Protein AF-A0A958A9H1-F1 (afdb_monomer_lite)

Secondary structure (DSSP, 8-state):
-HHHHHHTTT-EEEEEEEESSSS--HHHHHHHHHHHHHHT-EEEEEEEEES-SSS---HHHHHHHHHHHHHHHS-----

Radius of gyration: 15.38 Å; chains: 1; bounding box: 41×29×39 Å

Sequence (79 aa):
EKDLGRTLRGKSGLVISTGGGVRPERSFAECFMHSFQFMGMSYDGMLYCPTDSGRSLDLSEHEATIAAFSQKIYPISPS

Foldseek 3Di:
DLVVLQVCAPAEDEEEEEEQEPDDDPVVQVVVVVVCVSSNYHYPYYDYDYCHHVDHGDVVVVVVSVVVVVCVVVVPDDD

Structure (mmCIF, N/CA/C/O backbone):
data_AF-A0A958A9H1-F1
#
_entry.id   AF-A0A958A9H1-F1
#
loop_
_atom_site.group_PDB
_atom_site.id
_atom_site.type_symbol
_atom_site.label_atom_id
_atom_site.label_alt_id
_atom_site.label_comp_id
_atom_site.label_asym_id
_atom_site.label_entity_id
_atom_site.label_seq_id
_atom_site.pdbx_PDB_ins_code
_atom_site.Cartn_x
_atom_site.Cartn_y
_atom_site.Cartn_z
_atom_site.occupancy
_atom_site.B_iso_or_equiv
_atom_site.auth_seq_id
_atom_site.auth_comp_id
_atom_site.auth_asym_id
_atom_site.auth_atom_id
_atom_site.pdbx_PDB_model_num
ATOM 1 N N . GLU A 1 1 ? -5.708 15.965 19.049 1.00 56.62 1 GLU A N 1
ATOM 2 C CA . GLU A 1 1 ? -5.191 14.783 18.315 1.00 56.62 1 GLU A CA 1
ATOM 3 C C . GLU A 1 1 ? -5.763 13.445 18.783 1.00 56.62 1 GLU A C 1
ATOM 5 O O . GLU A 1 1 ? -6.330 12.751 17.949 1.00 56.62 1 GLU A O 1
ATOM 10 N N . LYS A 1 2 ? -5.694 13.078 20.076 1.00 60.12 2 LYS A N 1
ATOM 11 C CA . LYS A 1 2 ? -6.229 11.787 20.578 1.00 60.12 2 LYS A CA 1
ATOM 12 C C . LYS A 1 2 ? -7.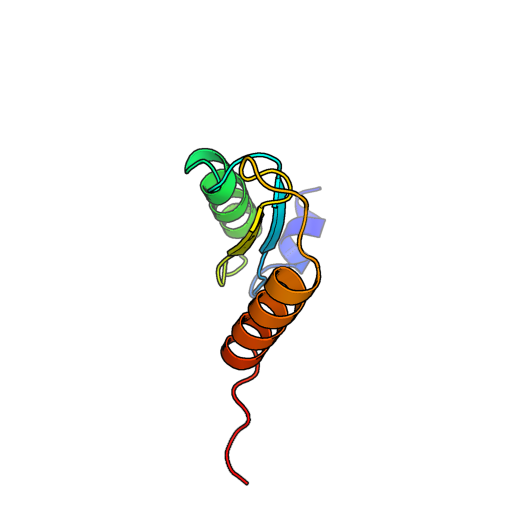694 11.507 20.205 1.00 60.12 2 LYS A C 1
ATOM 14 O O . LYS A 1 2 ? -8.038 10.359 19.938 1.00 60.12 2 LYS A O 1
ATOM 19 N N . ASP A 1 3 ? -8.539 12.535 20.155 1.00 70.25 3 ASP A N 1
ATOM 20 C CA . ASP A 1 3 ? -9.960 12.361 19.837 1.00 70.25 3 ASP A CA 1
ATOM 21 C C . ASP A 1 3 ? -10.241 12.135 18.347 1.00 70.25 3 ASP A C 1
ATOM 23 O O . ASP A 1 3 ? -11.189 11.425 18.026 1.00 70.25 3 ASP A O 1
ATOM 27 N N . LEU A 1 4 ? -9.389 12.620 17.432 1.00 68.31 4 LEU A N 1
ATOM 28 C CA . LEU A 1 4 ? -9.544 12.323 16.002 1.00 68.31 4 LEU A CA 1
ATOM 29 C C . LEU A 1 4 ? -9.249 10.850 15.711 1.00 68.31 4 LEU A C 1
ATOM 31 O O . LEU A 1 4 ? -10.019 10.203 15.007 1.00 68.31 4 LEU A O 1
ATOM 35 N N . GLY A 1 5 ? -8.195 10.289 16.313 1.00 67.12 5 GLY A N 1
ATOM 36 C CA . GLY A 1 5 ? -7.868 8.867 16.157 1.00 67.12 5 GLY A CA 1
ATOM 37 C C . GLY A 1 5 ? -9.000 7.944 16.623 1.00 67.12 5 GLY A C 1
ATOM 38 O O . GLY A 1 5 ? -9.239 6.900 16.026 1.00 67.12 5 GLY A O 1
ATOM 39 N N . ARG A 1 6 ? -9.781 8.359 17.633 1.00 73.00 6 ARG A N 1
ATOM 40 C CA . ARG A 1 6 ? -10.960 7.609 18.098 1.00 73.00 6 ARG A CA 1
ATOM 41 C C . ARG A 1 6 ? -12.076 7.529 17.057 1.00 73.00 6 ARG A C 1
ATOM 43 O O . ARG A 1 6 ? -12.811 6.548 17.076 1.00 73.00 6 ARG A O 1
ATOM 50 N N . THR A 1 7 ? -12.186 8.501 16.147 1.00 87.00 7 THR A N 1
ATOM 51 C CA . THR A 1 7 ? -13.208 8.486 15.080 1.00 87.00 7 THR A CA 1
ATOM 52 C C . THR A 1 7 ? -12.948 7.413 14.021 1.00 87.00 7 THR A C 1
ATOM 54 O O . THR A 1 7 ? -13.867 6.995 13.316 1.00 87.00 7 THR A O 1
ATOM 57 N N . LEU A 1 8 ? -11.702 6.941 13.929 1.00 89.38 8 LEU A N 1
ATOM 58 C CA . LEU A 1 8 ? -11.285 5.906 12.990 1.00 89.38 8 LEU A CA 1
ATOM 59 C C . LEU A 1 8 ? -11.356 4.494 13.586 1.00 89.38 8 LEU A C 1
ATOM 61 O O . LEU A 1 8 ? -11.255 3.517 12.850 1.00 89.38 8 LEU A O 1
ATOM 65 N N . ARG A 1 9 ? -11.581 4.366 14.899 1.00 93.12 9 ARG A N 1
ATOM 66 C CA . ARG A 1 9 ? -11.653 3.071 15.582 1.00 93.12 9 ARG A CA 1
ATOM 67 C C . ARG A 1 9 ? -12.704 2.160 14.946 1.00 93.12 9 ARG A C 1
ATOM 69 O O . ARG A 1 9 ? -13.835 2.576 14.710 1.00 93.12 9 ARG A O 1
ATOM 76 N N . GLY A 1 10 ? -12.332 0.903 14.719 1.00 93.12 10 GLY A N 1
ATOM 77 C CA . GLY A 1 10 ? -13.196 -0.113 14.118 1.00 93.12 10 GLY A CA 1
ATOM 78 C C . GLY A 1 10 ? -13.366 0.017 12.603 1.00 93.12 10 GLY A C 1
ATOM 79 O O . GLY A 1 10 ? -14.052 -0.809 12.009 1.00 93.12 10 GLY A O 1
ATOM 80 N N . LYS A 1 11 ? -12.751 1.021 11.965 1.00 93.31 11 LYS A N 1
ATOM 81 C CA . LYS A 1 11 ? -12.651 1.081 10.505 1.00 93.31 11 LYS A CA 1
ATOM 82 C C . LYS A 1 11 ? -11.484 0.225 10.031 1.00 93.31 11 LYS A C 1
ATOM 84 O O . LYS A 1 11 ? -10.479 0.096 10.731 1.00 93.31 11 LYS A O 1
ATOM 89 N N . SER A 1 12 ? -11.599 -0.287 8.817 1.00 92.50 12 SER A N 1
ATOM 90 C CA . SER A 1 12 ? -10.473 -0.879 8.107 1.00 92.50 12 SER A CA 1
ATOM 91 C C . SER A 1 12 ? -9.915 0.085 7.070 1.00 92.50 12 SER A C 1
ATOM 93 O O . SER A 1 12 ? -10.585 1.034 6.656 1.00 92.50 12 SER A O 1
ATOM 95 N N . GLY A 1 13 ? -8.687 -0.163 6.636 1.00 91.44 13 GLY A N 1
ATOM 96 C CA . GLY A 1 13 ? -8.110 0.534 5.499 1.00 91.44 13 GLY A CA 1
ATOM 97 C C . GLY A 1 13 ? -6.970 -0.253 4.875 1.00 91.44 13 GLY A C 1
ATOM 98 O O . GLY A 1 13 ? -6.410 -1.169 5.476 1.00 91.44 13 GLY A O 1
ATOM 99 N N . LEU A 1 14 ? -6.634 0.144 3.655 1.00 93.25 14 LEU A N 1
ATOM 100 C CA . LEU A 1 14 ? -5.575 -0.452 2.856 1.00 93.25 14 LEU A CA 1
ATOM 101 C C . LEU A 1 14 ? -4.636 0.661 2.400 1.00 93.25 14 LEU A C 1
ATOM 103 O O . LEU A 1 14 ? -5.045 1.819 2.289 1.00 93.25 14 LEU A O 1
ATOM 107 N N . VAL A 1 15 ? -3.387 0.314 2.118 1.00 93.12 15 VAL A N 1
ATOM 108 C CA . VAL A 1 15 ? -2.387 1.270 1.633 1.00 93.12 15 VAL A CA 1
ATOM 10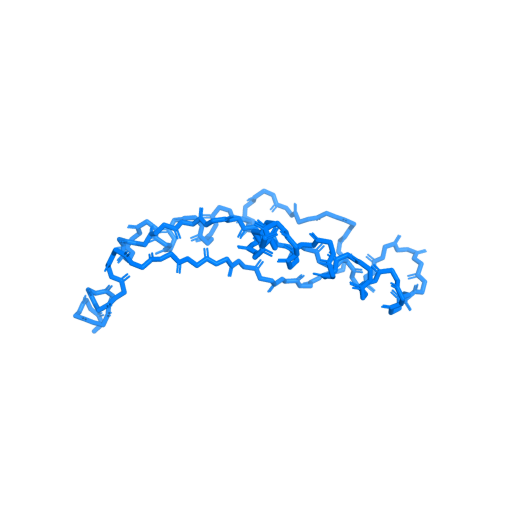9 C C . VAL A 1 15 ? -2.137 1.038 0.148 1.00 93.12 15 VAL A C 1
ATOM 111 O O . VAL A 1 15 ? -1.917 -0.088 -0.283 1.00 93.12 15 VAL A O 1
ATOM 114 N N . ILE A 1 16 ? -2.138 2.108 -0.641 1.00 92.38 16 ILE A N 1
ATOM 115 C CA . ILE A 1 16 ? -1.625 2.098 -2.013 1.00 92.38 16 ILE A CA 1
ATOM 116 C C . ILE A 1 16 ? -0.421 3.025 -2.021 1.00 92.38 16 ILE A C 1
ATOM 118 O O . ILE A 1 16 ? -0.513 4.164 -1.563 1.00 92.38 16 ILE A O 1
ATOM 122 N N . SER A 1 17 ? 0.718 2.528 -2.486 1.00 92.38 17 SER A N 1
ATOM 123 C CA . SER A 1 17 ? 1.962 3.284 -2.453 1.00 92.38 17 SER A CA 1
ATOM 124 C C . SER A 1 17 ? 2.816 3.037 -3.684 1.00 92.38 17 SER A C 1
ATOM 126 O O . SER A 1 17 ? 2.704 2.006 -4.341 1.00 92.38 17 SER A O 1
ATOM 128 N N . THR A 1 18 ? 3.694 3.991 -3.962 1.00 90.56 18 THR A N 1
ATOM 129 C CA . THR A 1 18 ? 4.684 3.951 -5.032 1.00 90.56 18 THR A CA 1
ATOM 130 C C . THR A 1 18 ? 6.082 4.159 -4.469 1.00 90.56 18 THR A C 1
ATOM 132 O O . THR A 1 18 ? 6.246 4.842 -3.457 1.00 90.56 18 THR A O 1
ATOM 135 N N . GLY A 1 19 ? 7.110 3.651 -5.142 1.00 88.69 19 GLY A N 1
ATOM 136 C CA . GLY A 1 19 ? 8.489 3.999 -4.802 1.00 88.69 19 GLY A CA 1
ATOM 137 C C . GLY A 1 19 ? 9.517 3.458 -5.785 1.00 88.69 19 GLY A C 1
ATOM 138 O O . GLY A 1 19 ? 9.205 2.629 -6.629 1.00 88.69 19 GLY A O 1
ATOM 139 N N . GLY A 1 20 ? 10.757 3.930 -5.666 1.00 86.94 20 GLY A N 1
ATOM 140 C CA . GLY A 1 20 ? 11.845 3.568 -6.582 1.00 86.94 20 GLY A CA 1
ATOM 141 C C . GLY A 1 20 ? 12.562 2.251 -6.266 1.00 86.94 20 GLY A C 1
ATOM 142 O O . GLY A 1 20 ? 13.647 2.017 -6.776 1.00 86.94 20 GLY A O 1
ATOM 143 N N . GLY A 1 21 ? 12.023 1.429 -5.365 1.00 85.94 21 GLY A N 1
ATOM 144 C CA . GLY A 1 21 ? 12.545 0.092 -5.095 1.00 85.94 21 GLY A CA 1
ATOM 145 C C . GLY A 1 21 ? 11.702 -0.951 -5.815 1.00 85.94 21 GLY A C 1
ATOM 146 O O . GLY A 1 21 ? 10.517 -0.744 -6.032 1.00 85.94 21 GLY A O 1
ATOM 147 N N . VAL A 1 22 ? 12.269 -2.118 -6.126 1.00 86.31 22 VAL A N 1
ATOM 148 C CA . VAL A 1 22 ? 11.495 -3.240 -6.703 1.00 86.31 22 VAL A CA 1
ATOM 149 C C . VAL A 1 22 ? 10.464 -3.782 -5.701 1.00 86.31 22 VAL A C 1
ATOM 151 O O . VAL A 1 22 ? 9.432 -4.332 -6.082 1.00 86.31 22 VAL A O 1
ATOM 154 N N . ARG A 1 23 ? 10.747 -3.650 -4.401 1.00 88.12 23 ARG A N 1
ATOM 155 C CA . ARG A 1 23 ? 9.880 -4.064 -3.295 1.00 88.12 23 ARG A CA 1
ATOM 156 C C . ARG A 1 23 ? 9.940 -3.019 -2.183 1.00 88.12 23 ARG A C 1
ATOM 158 O O . ARG A 1 23 ? 10.983 -2.384 -2.027 1.00 88.12 23 ARG A O 1
ATOM 165 N N . PRO A 1 24 ? 8.867 -2.860 -1.393 1.00 90.38 24 PRO A N 1
ATOM 166 C CA . PRO A 1 24 ? 8.923 -2.003 -0.225 1.00 90.38 24 PRO A CA 1
ATOM 167 C C . PRO A 1 24 ? 9.806 -2.657 0.841 1.00 90.38 24 PRO A C 1
ATOM 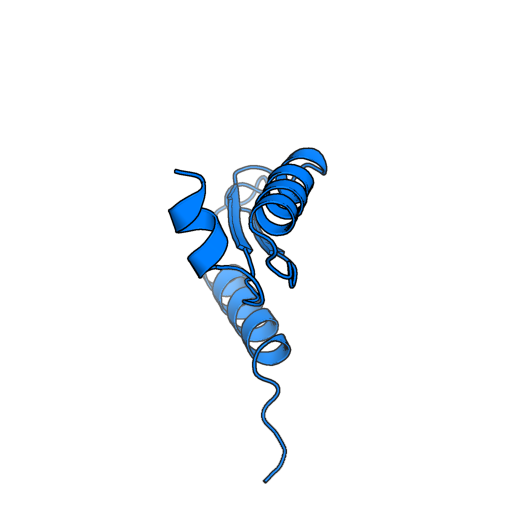169 O O . PRO A 1 24 ? 9.732 -3.868 1.069 1.00 90.38 24 PRO A O 1
ATOM 172 N N . GLU A 1 25 ? 10.606 -1.844 1.522 1.00 90.81 25 GLU A N 1
ATOM 173 C CA . GLU A 1 25 ? 11.290 -2.267 2.742 1.00 90.81 25 GLU A CA 1
ATOM 174 C C . GLU 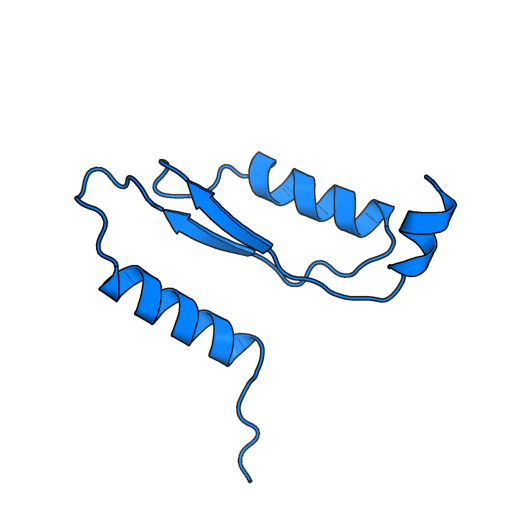A 1 25 ? 10.270 -2.703 3.797 1.00 90.81 25 GLU A C 1
ATOM 176 O O . GLU A 1 25 ? 9.166 -2.161 3.890 1.00 90.81 25 GLU A O 1
ATOM 181 N N . ARG A 1 26 ? 10.637 -3.664 4.646 1.00 91.94 26 ARG A N 1
ATOM 182 C CA . ARG A 1 26 ? 9.724 -4.158 5.687 1.00 91.94 26 ARG A CA 1
ATOM 183 C C . ARG A 1 26 ? 9.272 -3.038 6.634 1.00 91.94 26 ARG A C 1
ATOM 185 O O . ARG A 1 26 ? 8.086 -2.940 6.948 1.00 91.94 26 ARG A O 1
ATOM 192 N N . SER A 1 27 ? 10.202 -2.166 7.017 1.00 93.38 27 SER A N 1
ATOM 193 C CA . SER A 1 27 ? 9.949 -1.015 7.892 1.00 93.38 27 SER A CA 1
ATOM 194 C C . SER A 1 27 ? 8.924 -0.037 7.310 1.00 93.38 27 SER A C 1
ATOM 196 O O . SER A 1 27 ? 8.195 0.615 8.058 1.00 93.38 27 SER A O 1
ATOM 198 N N . PHE A 1 28 ? 8.821 0.032 5.980 1.00 93.19 28 PHE A N 1
ATOM 199 C CA . PHE A 1 28 ? 7.828 0.854 5.305 1.00 93.19 28 PHE A CA 1
ATOM 200 C C . PHE A 1 28 ? 6.406 0.365 5.601 1.00 93.19 28 PHE A C 1
ATOM 202 O O . PHE A 1 28 ? 5.556 1.161 5.984 1.00 93.19 28 PHE A O 1
ATOM 209 N N . ALA A 1 29 ? 6.154 -0.943 5.497 1.00 91.44 29 ALA A N 1
ATOM 210 C CA . ALA A 1 29 ? 4.845 -1.519 5.812 1.00 91.44 29 ALA A CA 1
ATOM 211 C C . ALA A 1 29 ? 4.534 -1.466 7.321 1.00 91.44 29 ALA A C 1
ATOM 213 O O . ALA A 1 29 ? 3.405 -1.165 7.714 1.00 91.44 29 ALA A O 1
ATOM 214 N N . GLU A 1 30 ? 5.536 -1.711 8.172 1.00 95.75 30 GLU A N 1
ATOM 215 C CA . GLU A 1 30 ? 5.378 -1.726 9.635 1.00 95.75 30 GLU A CA 1
ATOM 216 C C . GLU A 1 30 ? 4.921 -0.370 10.194 1.00 95.75 30 GLU A C 1
ATOM 218 O O . GLU A 1 30 ? 4.072 -0.326 11.084 1.00 95.75 30 GLU A O 1
ATOM 223 N N . CYS A 1 31 ? 5.398 0.740 9.620 1.00 95.75 31 CYS A N 1
ATOM 224 C CA . CYS A 1 31 ? 4.927 2.094 9.933 1.00 95.75 31 CYS A CA 1
ATOM 225 C C . CYS A 1 31 ? 3.391 2.210 9.874 1.00 95.75 31 CYS A C 1
ATOM 227 O O . CYS A 1 31 ? 2.754 2.702 10.815 1.00 95.75 31 CYS A O 1
ATOM 229 N N . PHE A 1 32 ? 2.780 1.716 8.795 1.00 95.06 32 PHE A N 1
ATOM 230 C CA . PHE A 1 32 ? 1.331 1.774 8.622 1.00 95.06 32 PHE A CA 1
ATOM 231 C C . PHE A 1 32 ? 0.619 0.813 9.564 1.00 95.06 32 PHE A C 1
ATOM 233 O O . PHE A 1 32 ? -0.355 1.209 10.199 1.00 95.06 32 PHE A O 1
ATOM 240 N N . MET A 1 33 ? 1.135 -0.407 9.731 1.00 95.38 33 MET A N 1
ATOM 241 C CA . MET A 1 33 ? 0.568 -1.380 10.670 1.00 95.38 33 MET A CA 1
ATOM 242 C C . MET A 1 33 ? 0.477 -0.803 12.089 1.00 95.38 33 MET A C 1
ATOM 244 O O . MET A 1 33 ? -0.581 -0.858 12.716 1.00 95.38 33 MET A O 1
ATOM 248 N N . HIS A 1 34 ? 1.555 -0.182 12.575 1.00 95.44 34 HIS A N 1
ATOM 249 C CA . HIS A 1 34 ? 1.582 0.446 13.896 1.00 95.44 34 HIS A CA 1
ATOM 250 C C . HIS A 1 34 ? 0.665 1.666 13.986 1.00 95.44 34 HIS A C 1
ATOM 252 O O . HIS A 1 34 ? -0.027 1.843 14.990 1.00 95.44 34 HIS A O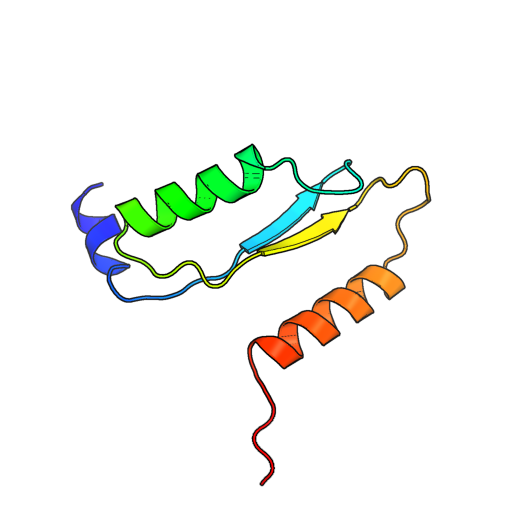 1
ATOM 258 N N . SER A 1 35 ? 0.607 2.482 12.933 1.00 93.56 35 SER A N 1
ATOM 259 C CA . SER A 1 35 ? -0.276 3.653 12.885 1.00 93.56 35 SER A CA 1
ATOM 260 C C . SER A 1 35 ? -1.750 3.247 12.946 1.00 93.56 35 SER A C 1
ATOM 262 O O . SER A 1 35 ? -2.525 3.805 13.723 1.00 93.56 35 SER A O 1
ATOM 264 N N . PHE A 1 36 ? -2.138 2.226 12.182 1.00 94.88 36 PHE A N 1
ATOM 265 C CA . PHE A 1 36 ? -3.493 1.679 12.182 1.00 94.88 36 PHE A CA 1
ATOM 266 C C . PHE A 1 36 ? -3.849 1.089 13.544 1.00 94.88 36 PHE A C 1
ATOM 268 O O . PHE A 1 36 ? -4.894 1.421 14.105 1.00 94.88 36 PHE A O 1
ATOM 275 N N . GLN A 1 37 ? -2.945 0.297 14.124 1.00 92.94 37 GLN A N 1
ATOM 276 C CA . GLN A 1 37 ? -3.120 -0.262 15.462 1.00 92.94 37 GLN A CA 1
ATOM 277 C C . GLN A 1 37 ? -3.321 0.838 16.513 1.00 92.94 37 GLN A C 1
ATOM 279 O O . GLN A 1 37 ? -4.228 0.744 17.341 1.00 92.94 37 GLN A O 1
ATOM 284 N N . PHE A 1 38 ? -2.520 1.905 16.461 1.00 91.94 38 PHE A N 1
ATOM 285 C CA . PHE A 1 38 ? -2.643 3.047 17.366 1.00 91.94 38 PHE A CA 1
ATOM 286 C C . PHE A 1 38 ? -4.006 3.748 17.240 1.00 91.94 38 PHE A C 1
ATOM 288 O O . PHE A 1 38 ? -4.615 4.116 18.248 1.00 91.94 38 PHE A O 1
ATOM 295 N N . MET A 1 39 ? -4.527 3.875 16.017 1.00 92.31 39 MET A N 1
ATOM 296 C CA . MET A 1 39 ? -5.859 4.433 15.744 1.00 92.31 39 MET A CA 1
ATOM 297 C C . MET A 1 39 ? -7.008 3.457 16.059 1.00 92.31 39 MET A C 1
ATOM 299 O O . MET A 1 39 ? -8.176 3.845 16.050 1.00 92.31 39 MET A O 1
ATOM 303 N N . GLY A 1 40 ? -6.708 2.197 16.390 1.00 92.88 40 GLY A N 1
ATOM 304 C CA . GLY A 1 40 ? -7.713 1.152 16.591 1.00 92.88 40 GLY A CA 1
ATOM 305 C C . GLY A 1 40 ? -8.409 0.735 15.293 1.00 92.88 40 GLY A C 1
ATOM 306 O O . GLY A 1 40 ? -9.589 0.388 15.330 1.00 92.88 40 GLY A O 1
ATOM 307 N N . MET A 1 41 ? -7.701 0.824 14.168 1.00 95.38 41 MET A N 1
ATOM 308 C CA . MET A 1 41 ? -8.137 0.396 12.840 1.00 95.38 41 MET A CA 1
ATOM 309 C C . MET A 1 41 ? -7.613 -1.003 12.502 1.00 95.38 41 MET A C 1
ATOM 311 O O . MET A 1 41 ? -6.588 -1.436 13.031 1.00 95.38 41 MET A O 1
ATOM 315 N N . SER A 1 42 ? -8.275 -1.665 11.557 1.00 94.50 42 SER A N 1
ATOM 316 C CA . SER A 1 42 ? -7.772 -2.876 10.901 1.00 94.50 42 SER A CA 1
ATOM 317 C C . SER A 1 42 ? -6.924 -2.511 9.685 1.00 94.50 42 SER A C 1
ATOM 319 O O . SER A 1 42 ? -7.339 -1.704 8.852 1.00 94.50 42 SER A O 1
ATOM 321 N N . TYR A 1 43 ? -5.730 -3.093 9.586 1.00 94.12 43 TYR A N 1
ATOM 322 C CA . TYR A 1 43 ? -4.864 -2.958 8.418 1.00 94.12 43 TYR A CA 1
ATOM 323 C C . TYR A 1 43 ? -5.096 -4.138 7.473 1.00 94.12 43 TYR A C 1
ATOM 325 O O . TYR A 1 43 ? -4.709 -5.264 7.785 1.00 94.12 43 TYR A O 1
ATOM 333 N N . ASP A 1 44 ? -5.689 -3.865 6.313 1.00 91.56 44 ASP A N 1
ATOM 334 C CA . ASP A 1 44 ? -6.111 -4.896 5.355 1.00 91.56 44 ASP A CA 1
ATOM 335 C C . ASP A 1 44 ? -5.052 -5.171 4.270 1.00 91.56 44 ASP A C 1
ATOM 337 O O . ASP A 1 44 ? -5.282 -5.927 3.326 1.00 91.56 44 ASP A O 1
ATOM 341 N N . GLY A 1 45 ? -3.861 -4.580 4.405 1.00 91.00 45 GLY A N 1
ATOM 342 C CA . GLY A 1 45 ? -2.720 -4.814 3.526 1.00 91.00 45 GLY A CA 1
ATOM 343 C C . GLY A 1 45 ? -2.305 -3.599 2.702 1.00 91.00 45 GLY A C 1
ATOM 344 O O . GLY A 1 45 ? -2.795 -2.481 2.882 1.00 91.00 45 GLY A O 1
ATOM 345 N N . MET A 1 46 ? -1.359 -3.834 1.792 1.00 92.44 46 MET A N 1
ATOM 346 C CA . MET A 1 46 ? -0.775 -2.804 0.939 1.00 92.44 46 MET A CA 1
ATOM 347 C C . MET A 1 46 ? -0.576 -3.300 -0.491 1.00 92.44 46 MET A C 1
ATOM 349 O O . MET A 1 46 ? -0.075 -4.405 -0.706 1.00 92.44 46 MET A O 1
ATOM 353 N N . LEU A 1 47 ? -0.897 -2.435 -1.450 1.00 93.12 47 LEU A N 1
ATOM 354 C CA . LEU A 1 47 ? -0.437 -2.510 -2.828 1.00 93.12 47 LEU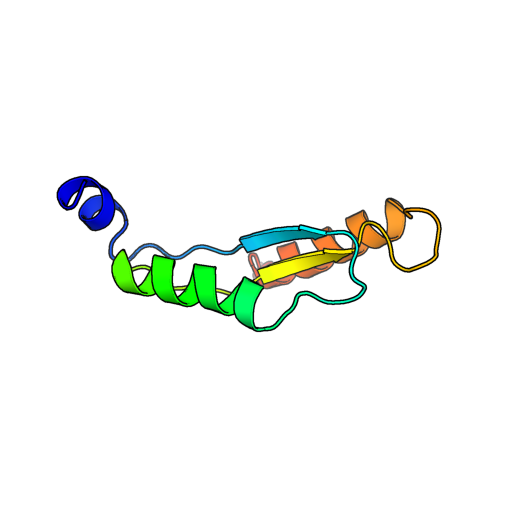 A CA 1
ATOM 355 C C . LEU A 1 47 ? 0.771 -1.588 -2.999 1.00 93.12 47 LEU A C 1
ATOM 357 O O . LEU A 1 47 ? 0.669 -0.381 -2.774 1.00 93.12 47 LEU A O 1
ATOM 361 N N . TYR A 1 48 ? 1.906 -2.156 -3.396 1.00 91.88 48 TYR A N 1
ATOM 362 C CA . TYR A 1 48 ? 3.103 -1.392 -3.724 1.00 91.88 48 TYR A CA 1
ATOM 363 C C . TYR A 1 48 ? 3.366 -1.435 -5.227 1.00 91.88 48 TYR A C 1
ATOM 365 O O . TYR A 1 48 ? 3.459 -2.513 -5.813 1.00 91.88 48 TYR A O 1
ATOM 373 N N . CYS A 1 49 ? 3.505 -0.253 -5.812 1.00 89.88 49 CYS A N 1
ATOM 374 C CA . CYS A 1 49 ? 3.680 -0.008 -7.233 1.00 89.88 49 CYS A CA 1
ATOM 375 C C . CYS A 1 49 ? 5.090 0.559 -7.492 1.00 89.88 49 CYS A C 1
ATOM 377 O O . CYS A 1 49 ? 5.313 1.758 -7.287 1.00 89.88 49 CYS A O 1
ATOM 379 N N . PRO A 1 50 ? 6.072 -0.274 -7.872 1.00 88.50 50 PRO A N 1
ATOM 380 C CA . PRO A 1 50 ? 7.442 0.178 -8.084 1.00 88.50 50 PRO A CA 1
ATOM 381 C C . PRO A 1 50 ? 7.536 1.097 -9.312 1.00 88.50 50 PRO A C 1
ATOM 383 O O . PRO A 1 50 ? 7.233 0.689 -10.430 1.00 88.50 50 PRO A O 1
ATOM 386 N N . THR A 1 51 ? 7.995 2.332 -9.119 1.00 85.44 51 THR A N 1
ATOM 387 C CA . THR A 1 51 ? 8.134 3.336 -10.190 1.00 85.44 51 THR A CA 1
ATOM 388 C C . THR A 1 51 ? 9.506 3.331 -10.849 1.00 85.44 51 THR A C 1
ATOM 390 O O . THR A 1 51 ? 9.665 3.874 -11.937 1.00 85.44 51 THR A O 1
ATOM 393 N N . ASP A 1 52 ? 10.491 2.736 -10.181 1.00 75.50 52 ASP A N 1
ATOM 394 C CA . ASP A 1 52 ? 11.827 2.505 -10.714 1.00 75.50 52 ASP A CA 1
ATOM 395 C C . ASP A 1 52 ? 12.249 1.087 -10.329 1.00 75.50 52 ASP A C 1
ATOM 397 O O . ASP A 1 52 ? 12.492 0.768 -9.168 1.00 75.50 52 ASP A O 1
ATOM 401 N N . SER A 1 53 ? 12.233 0.194 -11.311 1.00 65.50 53 SER A N 1
ATOM 402 C CA . SER A 1 53 ? 12.639 -1.204 -11.158 1.00 65.50 53 SER A CA 1
ATOM 403 C C . SER A 1 53 ? 13.915 -1.511 -11.946 1.00 65.50 53 SER A C 1
ATOM 405 O O . SER A 1 53 ? 14.195 -2.672 -12.251 1.00 65.50 53 SER A O 1
ATOM 407 N N . GLY A 1 54 ? 14.679 -0.476 -12.327 1.00 68.44 54 GLY A N 1
ATOM 408 C CA . GLY A 1 54 ? 15.725 -0.602 -13.345 1.00 68.44 54 GLY A CA 1
ATOM 409 C C . GLY A 1 54 ? 15.162 -0.789 -14.762 1.00 68.44 54 GLY A C 1
ATOM 410 O O . GLY A 1 54 ? 15.880 -1.215 -15.667 1.00 68.44 54 GLY A O 1
ATOM 411 N N . ARG A 1 55 ? 13.872 -0.489 -14.956 1.00 68.44 55 ARG A N 1
ATOM 412 C CA . ARG A 1 55 ? 13.156 -0.448 -16.238 1.00 68.44 55 ARG A CA 1
ATOM 413 C C . ARG A 1 55 ? 12.359 0.850 -16.328 1.00 68.44 55 ARG A C 1
ATOM 415 O O . ARG A 1 55 ? 12.042 1.457 -15.308 1.00 68.44 55 ARG A O 1
ATOM 422 N N . SER A 1 56 ? 12.014 1.257 -17.547 1.00 76.62 56 SER A N 1
ATOM 423 C CA . SER A 1 56 ? 11.054 2.340 -17.769 1.00 76.62 56 SER A CA 1
ATOM 424 C C . SER A 1 56 ? 9.711 2.000 -17.124 1.00 76.62 56 SER A C 1
ATOM 426 O O . SER A 1 56 ? 9.251 0.866 -17.246 1.00 76.62 56 SER A O 1
ATOM 428 N N . LEU A 1 57 ? 9.083 2.988 -16.485 1.00 80.94 57 LEU A N 1
ATOM 429 C CA . LEU A 1 57 ? 7.743 2.875 -15.916 1.00 80.94 57 LEU A CA 1
ATOM 430 C C . LEU A 1 57 ? 6.749 2.367 -16.975 1.00 80.94 57 LEU A C 1
ATOM 432 O O . LEU A 1 57 ? 6.472 3.068 -17.948 1.00 80.94 57 LEU A O 1
ATOM 436 N N . ASP A 1 58 ? 6.205 1.170 -16.765 1.00 82.88 58 ASP A N 1
ATOM 437 C CA . ASP A 1 58 ? 5.130 0.615 -17.586 1.00 82.88 58 ASP A CA 1
ATOM 438 C C . ASP A 1 58 ? 3.787 0.825 -16.880 1.00 82.88 58 ASP A C 1
ATOM 440 O O . ASP A 1 58 ? 3.471 0.177 -15.877 1.00 82.88 58 ASP A O 1
ATOM 444 N N . LEU A 1 59 ? 2.993 1.762 -17.398 1.00 85.69 59 LEU A N 1
ATOM 445 C CA . LEU A 1 59 ? 1.676 2.077 -16.849 1.00 85.69 59 LEU A CA 1
ATOM 446 C C . LEU A 1 59 ? 0.684 0.917 -17.013 1.00 85.69 59 LEU A C 1
ATOM 448 O O . LEU A 1 59 ? -0.184 0.750 -16.162 1.00 85.69 59 LEU A O 1
ATOM 452 N N . SER A 1 60 ? 0.836 0.082 -18.044 1.00 87.56 60 SER A N 1
ATOM 453 C CA . SER A 1 60 ? -0.077 -1.040 -18.286 1.00 87.56 60 SER A CA 1
ATOM 454 C C . SER A 1 60 ? 0.077 -2.142 -17.232 1.00 87.56 60 SER A C 1
ATOM 456 O O . SER A 1 60 ? -0.914 -2.695 -16.750 1.00 87.56 60 SER A O 1
ATOM 458 N N . GLU A 1 61 ? 1.310 -2.403 -16.787 1.00 84.62 61 GLU A N 1
ATOM 459 C CA . GLU A 1 61 ? 1.596 -3.328 -15.683 1.00 84.62 61 GLU A CA 1
ATOM 460 C C . GLU A 1 61 ? 0.985 -2.826 -14.365 1.00 84.62 61 GLU A C 1
ATOM 462 O O . GLU A 1 61 ? 0.403 -3.598 -13.593 1.00 84.62 61 GLU A O 1
ATOM 467 N N . HIS A 1 62 ? 1.065 -1.515 -14.128 1.00 87.69 62 HIS A N 1
ATOM 468 C CA . HIS A 1 62 ? 0.471 -0.870 -12.961 1.00 87.69 62 HIS A CA 1
ATOM 469 C C . HIS A 1 62 ? -1.058 -0.957 -12.980 1.00 87.69 62 HIS A C 1
ATOM 471 O O . HIS A 1 62 ? -1.658 -1.336 -11.974 1.00 87.69 62 HIS A O 1
ATOM 477 N N . GLU A 1 63 ? -1.691 -0.663 -14.117 1.00 89.94 63 GLU A N 1
ATOM 478 C CA . GLU A 1 63 ? -3.142 -0.780 -14.297 1.00 89.94 63 GLU A CA 1
ATOM 479 C C . GLU A 1 63 ? -3.630 -2.211 -14.047 1.00 89.94 63 GLU A C 1
ATOM 481 O O . GLU A 1 63 ? -4.577 -2.416 -13.282 1.00 89.94 63 GLU A O 1
ATOM 486 N N . ALA A 1 64 ? -2.946 -3.214 -14.609 1.00 87.88 64 ALA A N 1
ATOM 487 C CA . ALA A 1 64 ? -3.272 -4.622 -14.391 1.00 87.88 64 ALA A CA 1
ATOM 488 C C . ALA A 1 64 ? -3.139 -5.022 -12.911 1.00 87.88 64 ALA A C 1
ATOM 490 O O . ALA A 1 64 ? -4.003 -5.708 -12.355 1.00 87.88 64 ALA A O 1
ATOM 491 N N . THR A 1 65 ? -2.082 -4.551 -12.250 1.00 88.19 65 THR A N 1
ATOM 492 C CA . THR A 1 65 ? -1.820 -4.804 -10.828 1.00 88.19 65 THR A CA 1
ATOM 493 C C . THR A 1 65 ? -2.889 -4.171 -9.930 1.00 88.19 65 THR A C 1
ATOM 495 O O . THR A 1 65 ? -3.403 -4.827 -9.018 1.00 88.19 65 THR A O 1
ATOM 498 N N . ILE A 1 66 ? -3.288 -2.928 -10.215 1.00 88.94 66 ILE A N 1
ATOM 499 C CA . ILE A 1 66 ? -4.367 -2.225 -9.509 1.00 88.94 66 ILE A CA 1
ATOM 500 C C . ILE A 1 66 ? -5.711 -2.930 -9.725 1.00 88.94 66 ILE A C 1
ATOM 502 O O . ILE A 1 66 ? -6.468 -3.105 -8.766 1.00 88.94 66 ILE A O 1
ATOM 506 N N . ALA A 1 67 ? -6.006 -3.380 -10.947 1.00 88.38 67 ALA A N 1
ATOM 507 C CA . ALA A 1 67 ? -7.232 -4.114 -11.251 1.00 88.38 67 ALA A CA 1
ATOM 508 C C . ALA A 1 67 ? -7.307 -5.437 -10.468 1.00 88.38 67 ALA A C 1
ATOM 510 O O . ALA A 1 67 ? -8.315 -5.717 -9.814 1.00 88.38 67 ALA A O 1
ATOM 511 N N . ALA A 1 68 ? -6.218 -6.212 -10.452 1.00 87.00 68 ALA A N 1
ATOM 512 C CA . ALA A 1 68 ? -6.133 -7.462 -9.698 1.00 87.00 68 ALA A CA 1
ATOM 513 C C . ALA A 1 68 ? -6.264 -7.241 -8.181 1.00 87.00 68 ALA A C 1
ATOM 515 O O . ALA A 1 68 ? -6.906 -8.029 -7.484 1.00 87.00 68 ALA A O 1
ATOM 516 N N . PHE A 1 69 ? -5.679 -6.163 -7.652 1.00 88.06 69 PHE A N 1
ATOM 517 C CA . PHE A 1 69 ? -5.828 -5.801 -6.244 1.00 88.06 69 PHE A CA 1
ATOM 518 C C . PHE A 1 69 ? -7.267 -5.383 -5.913 1.00 88.06 69 PHE A C 1
ATOM 520 O O . PHE A 1 69 ? -7.825 -5.837 -4.916 1.00 88.06 69 PHE A O 1
ATOM 527 N N . SER A 1 70 ? -7.907 -4.604 -6.786 1.00 86.31 70 SER A N 1
ATOM 528 C CA . SER A 1 70 ? -9.295 -4.158 -6.615 1.00 86.31 70 SER A CA 1
ATOM 529 C C . SER A 1 70 ? -10.279 -5.329 -6.558 1.00 86.31 70 SER A C 1
ATOM 531 O O . SER A 1 70 ? -11.179 -5.322 -5.723 1.00 86.31 70 SER A O 1
ATOM 533 N N . GLN A 1 71 ? -10.076 -6.374 -7.370 1.00 85.31 71 GLN A N 1
ATOM 534 C CA . GLN A 1 71 ? -10.890 -7.600 -7.322 1.00 85.31 71 GLN A CA 1
ATOM 535 C C . GLN A 1 71 ? -10.763 -8.364 -5.998 1.00 85.31 71 GLN A C 1
ATOM 537 O O . GLN A 1 71 ? -11.716 -9.011 -5.573 1.00 85.31 71 GLN A O 1
ATOM 542 N N . LYS A 1 72 ? -9.605 -8.299 -5.328 1.00 79.75 72 LYS A N 1
ATOM 543 C CA . LYS A 1 72 ? -9.426 -8.915 -4.002 1.00 79.75 72 LYS A CA 1
ATOM 544 C C . LYS A 1 72 ? -10.174 -8.156 -2.908 1.00 79.75 72 LYS A C 1
ATOM 546 O O . LYS A 1 72 ? -10.623 -8.780 -1.954 1.00 79.75 72 LYS A O 1
ATOM 551 N N . ILE A 1 73 ? -10.294 -6.834 -3.045 1.00 81.06 73 ILE A N 1
ATOM 552 C CA . ILE A 1 73 ? -11.023 -5.976 -2.096 1.00 81.06 73 ILE A CA 1
ATOM 553 C C . ILE A 1 73 ? -12.532 -6.090 -2.315 1.00 81.06 73 ILE A C 1
ATOM 555 O O . ILE A 1 73 ? -13.295 -6.185 -1.358 1.00 81.06 73 ILE A O 1
ATOM 559 N N . TYR A 1 74 ? -12.954 -6.098 -3.578 1.00 78.00 74 TYR A N 1
ATOM 560 C CA . TYR A 1 74 ? -14.349 -6.201 -3.987 1.00 78.00 74 TYR A CA 1
ATOM 561 C C . TYR A 1 74 ? -14.547 -7.483 -4.797 1.00 78.00 74 TYR A C 1
ATOM 563 O O . TYR A 1 74 ? -14.700 -7.413 -6.021 1.00 78.00 74 TYR A O 1
ATOM 571 N N . PRO A 1 75 ? -14.521 -8.666 -4.154 1.00 67.56 75 PRO A N 1
ATOM 572 C CA . PRO A 1 75 ? -14.841 -9.897 -4.851 1.00 67.56 75 PRO A CA 1
ATOM 573 C C . PRO A 1 75 ? -16.273 -9.764 -5.362 1.00 67.56 75 PRO A C 1
ATOM 575 O O . PRO A 1 75 ? -17.215 -9.626 -4.577 1.00 67.56 75 PRO A O 1
ATOM 578 N N . ILE A 1 76 ? -16.431 -9.743 -6.686 1.00 62.25 76 ILE A N 1
ATOM 579 C CA . ILE A 1 76 ? -17.746 -9.734 -7.323 1.00 62.25 76 ILE A CA 1
ATOM 580 C C . ILE A 1 76 ? -18.465 -10.973 -6.792 1.00 62.25 76 ILE A C 1
ATOM 582 O O . ILE A 1 76 ? -18.057 -12.100 -7.072 1.00 62.25 76 ILE A O 1
ATOM 586 N N . SER A 1 77 ? -19.483 -10.767 -5.958 1.00 54.28 77 SER A N 1
ATOM 587 C CA . SER A 1 77 ? -20.324 -11.868 -5.503 1.00 54.28 77 SER A CA 1
ATOM 588 C C . SER A 1 77 ? -21.074 -12.382 -6.731 1.00 54.28 77 SER A C 1
ATOM 590 O O . SER A 1 77 ? -21.681 -11.558 -7.421 1.00 54.28 77 SER A O 1
ATOM 592 N N . PRO A 1 78 ? -21.010 -13.683 -7.062 1.00 51.16 78 PRO A N 1
ATOM 593 C CA . PRO A 1 78 ? -21.800 -14.210 -8.162 1.00 51.16 78 PRO A CA 1
ATOM 594 C C . PRO A 1 78 ? -23.281 -13.978 -7.838 1.00 51.16 78 PRO A C 1
ATOM 596 O O . PRO A 1 78 ? -23.757 -14.399 -6.783 1.00 51.16 78 PRO A O 1
ATOM 599 N N . SER A 1 79 ? -23.952 -13.230 -8.715 1.00 45.09 79 SER A N 1
ATOM 600 C CA . SER A 1 79 ? -25.401 -13.005 -8.720 1.00 45.09 79 SER A CA 1
ATOM 601 C C . SER A 1 79 ? -26.161 -14.270 -9.078 1.00 45.09 79 SER A C 1
ATOM 603 O O . SER A 1 79 ? -25.696 -14.937 -10.033 1.00 45.09 79 SER A O 1
#

pLDDT: mean 84.82, std 11.59, range [45.09, 95.75]